Protein AF-A0A7Y5FRI8-F1 (afdb_monomer)

Secondary structure (DSSP, 8-state):
-----------SEEES-SSSSTT-EEE-PPPPTT-TT-TTSHHHHHHHHHHHTTT--EEEEEEEEEEETTEEEEEEEEEETTS-EEEEEEE-HHHHTTT-

Nearest PDB structures (foldseek):
  2lnj-assembly1_A  TM=6.004E-01  e=3.041E-01  Synechocystis sp. PCC 6803
  5kpe-assembly1_A  TM=5.954E-01  e=6.100E-01  synthetic construct
  7brs-assembly4_D  TM=6.060E-01  e=3.686E+00  Escherichia coli K-12
  3dym-assembly1_B  TM=5.423E-01  e=4.139E+00  Escherichia coli K-12
  3iaq-assembly1_C  TM=5.380E-01  e=4.926E+00  Escherichia coli K-12

Mean predicted aligned error: 9.1 Å

Foldseek 3Di:
DDPPPDPDPDDQWDAAPQQDPNRAIEGPDEPDPPDPPCVPPPVVVVVCVVCVVVVKDKDWPDWDWDQDPQWIWIKTWIAIPVRDIGIGIHTCRNHVVVVD

Radius of gyration: 15.47 Å; Cα contacts (8 Å, |Δi|>4): 149; chains: 1; bounding box: 34×44×41 Å

Structure (mmCIF, N/CA/C/O backbone):
data_AF-A0A7Y5FRI8-F1
#
_entry.id   AF-A0A7Y5FRI8-F1
#
loop_
_atom_site.group_PDB
_atom_site.id
_atom_site.type_symbol
_atom_site.label_atom_id
_atom_site.label_alt_id
_atom_site.label_comp_id
_atom_site.label_asym_id
_atom_site.label_entity_id
_atom_site.label_seq_id
_atom_site.pdbx_PDB_ins_code
_atom_site.Cartn_x
_atom_site.Cartn_y
_atom_site.Cartn_z
_atom_site.occupancy
_atom_site.B_iso_or_equiv
_atom_site.auth_seq_id
_atom_site.auth_comp_id
_atom_site.auth_asym_id
_atom_site.auth_atom_id
_atom_site.pdbx_PDB_model_num
ATOM 1 N N . MET A 1 1 ? -7.973 35.184 -26.158 1.00 38.53 1 MET A N 1
ATOM 2 C CA . MET A 1 1 ? -7.968 33.708 -26.250 1.00 38.53 1 MET A CA 1
ATOM 3 C C . MET A 1 1 ? -6.838 33.216 -25.365 1.00 38.53 1 MET A C 1
ATOM 5 O O . MET A 1 1 ? -5.700 33.521 -25.673 1.00 38.53 1 MET A O 1
ATOM 9 N N . ASN A 1 2 ? -7.143 32.579 -24.232 1.00 33.53 2 ASN A N 1
ATOM 10 C CA . ASN A 1 2 ? -6.136 31.981 -23.351 1.00 33.53 2 ASN A CA 1
ATOM 11 C C . ASN A 1 2 ? -6.462 30.495 -23.217 1.00 33.53 2 ASN A C 1
ATOM 13 O O . ASN A 1 2 ? -7.364 30.110 -22.474 1.00 33.53 2 ASN A O 1
ATOM 17 N N . GLU A 1 3 ? -5.741 29.669 -23.967 1.00 39.69 3 GLU A N 1
ATOM 18 C CA . GLU A 1 3 ? -5.756 28.220 -23.809 1.00 39.69 3 GLU A CA 1
ATOM 19 C C . GLU A 1 3 ? -4.986 27.861 -22.538 1.00 39.69 3 GLU A C 1
ATOM 21 O O . GLU A 1 3 ? -3.767 27.713 -22.522 1.00 39.69 3 GLU A O 1
ATOM 26 N N . SER A 1 4 ? -5.715 27.729 -21.432 1.00 40.97 4 SER A N 1
ATOM 27 C CA . SER A 1 4 ? -5.208 27.029 -20.255 1.00 40.97 4 SER A CA 1
ATOM 28 C C . SER A 1 4 ? -5.298 25.534 -20.542 1.00 40.97 4 SER A C 1
ATOM 30 O O . SER A 1 4 ? -6.327 24.903 -20.311 1.00 40.97 4 SER A O 1
ATOM 32 N N . SER A 1 5 ? -4.229 24.975 -21.108 1.00 42.16 5 SER A N 1
ATOM 33 C CA . SER A 1 5 ? -4.071 23.543 -21.354 1.00 42.16 5 SER A CA 1
ATOM 34 C C . SER A 1 5 ? -4.258 22.762 -20.048 1.00 42.16 5 SER A C 1
ATOM 36 O O . SER A 1 5 ? -3.373 22.719 -19.188 1.00 42.16 5 SER A O 1
ATOM 38 N N . GLY A 1 6 ? -5.437 22.160 -19.892 1.00 36.41 6 GLY A N 1
ATOM 39 C CA . GLY A 1 6 ? -5.786 21.308 -18.767 1.00 36.41 6 GLY A CA 1
ATOM 40 C C . GLY A 1 6 ? -4.902 20.067 -18.743 1.00 36.41 6 GLY A C 1
ATOM 41 O O . GLY A 1 6 ? -5.120 19.116 -19.494 1.00 36.41 6 GLY A O 1
ATOM 42 N N . ARG A 1 7 ? -3.918 20.034 -17.839 1.00 38.38 7 ARG A N 1
ATOM 43 C CA . ARG A 1 7 ? -3.315 18.767 -17.420 1.00 38.38 7 ARG A CA 1
ATOM 44 C C . ARG A 1 7 ? -4.418 17.958 -16.737 1.00 38.38 7 ARG A C 1
ATOM 46 O O . ARG A 1 7 ? -4.749 18.224 -15.585 1.00 38.38 7 ARG A O 1
ATOM 53 N N . LYS A 1 8 ? -5.004 16.992 -17.455 1.00 39.56 8 LYS A N 1
ATOM 54 C CA . LYS A 1 8 ? -5.836 15.935 -16.862 1.00 39.56 8 LYS A CA 1
ATOM 55 C C . LYS A 1 8 ? -5.071 15.392 -15.651 1.00 39.56 8 LYS A C 1
ATOM 57 O O . LYS A 1 8 ? -3.957 14.898 -15.826 1.00 39.56 8 LYS A O 1
ATOM 62 N N . LYS A 1 9 ? -5.621 15.542 -14.439 1.00 42.38 9 LYS A N 1
ATOM 63 C CA . LYS A 1 9 ? -5.107 14.879 -13.232 1.00 42.38 9 LYS A CA 1
ATOM 64 C C . LYS A 1 9 ? -4.960 13.398 -13.584 1.00 42.38 9 LYS A C 1
ATOM 66 O O . LYS A 1 9 ? -5.964 12.727 -13.781 1.00 42.38 9 LYS A O 1
ATOM 71 N N . LYS A 1 10 ? -3.728 12.913 -13.749 1.00 53.38 10 LYS A N 1
ATOM 72 C CA . LYS A 1 10 ? -3.474 11.474 -13.761 1.00 53.38 10 LYS A CA 1
ATOM 73 C C . LYS A 1 10 ? -3.839 10.973 -12.372 1.00 53.38 10 LYS A C 1
ATOM 75 O O . LYS A 1 10 ? -3.368 11.551 -11.391 1.00 53.38 10 LYS A O 1
ATOM 80 N N . ASP A 1 11 ? -4.674 9.947 -12.295 1.00 70.56 11 ASP A N 1
ATOM 81 C CA . ASP A 1 11 ? -4.943 9.290 -11.025 1.00 70.56 11 ASP A CA 1
ATOM 82 C C . ASP A 1 11 ? -3.618 8.780 -10.455 1.00 70.56 11 ASP A C 1
ATOM 84 O O . ASP A 1 11 ? -2.859 8.060 -11.112 1.00 70.56 11 ASP A O 1
ATOM 88 N N . LEU A 1 12 ? -3.311 9.239 -9.241 1.00 77.38 12 LEU A N 1
ATOM 89 C CA . LEU A 1 12 ? -2.051 8.979 -8.542 1.00 77.38 12 LEU A CA 1
ATOM 90 C C . LEU A 1 12 ? -1.818 7.478 -8.312 1.00 77.38 12 LEU A C 1
ATOM 92 O O . LEU A 1 12 ? -0.674 7.037 -8.204 1.00 77.38 12 LEU A O 1
ATOM 96 N N . TYR A 1 13 ? -2.907 6.713 -8.278 1.00 85.31 13 TYR A N 1
ATOM 97 C CA . TYR A 1 13 ? -2.943 5.269 -8.111 1.00 85.31 13 TYR A CA 1
ATOM 98 C C . TYR A 1 13 ? -3.764 4.652 -9.244 1.00 85.31 13 TYR A C 1
ATOM 100 O O . TYR A 1 13 ? -4.769 5.221 -9.668 1.00 85.31 13 TYR A O 1
ATOM 108 N N . SER A 1 14 ? -3.341 3.493 -9.733 1.00 87.62 14 SER A N 1
ATOM 109 C CA . SER A 1 14 ? -4.054 2.691 -10.735 1.00 87.62 14 SER A CA 1
ATOM 110 C C . SER A 1 14 ? -3.727 1.205 -10.545 1.00 87.62 14 SER A C 1
ATOM 112 O O . SER A 1 14 ? -3.084 0.850 -9.562 1.00 87.62 14 SER A O 1
ATOM 114 N N . GLY A 1 15 ? -4.126 0.332 -11.470 1.00 87.62 15 GLY A N 1
ATOM 115 C CA . GLY A 1 15 ? -3.837 -1.1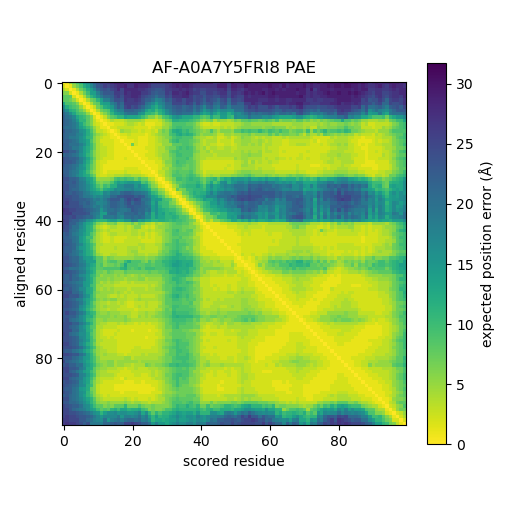03 -11.379 1.00 87.62 15 GLY A CA 1
ATOM 116 C C . GLY A 1 15 ? -4.902 -1.865 -10.591 1.00 87.62 15 GLY A C 1
ATOM 117 O O . GLY A 1 15 ? -6.090 -1.648 -10.823 1.00 87.62 15 GLY A O 1
ATOM 118 N N . GLY A 1 16 ? -4.468 -2.787 -9.727 1.00 90.12 16 GLY A N 1
ATOM 119 C CA . GLY A 1 16 ? -5.351 -3.642 -8.928 1.00 90.12 16 GLY A CA 1
ATOM 120 C C . GLY A 1 16 ? -5.601 -3.134 -7.503 1.00 90.12 16 GLY A C 1
ATOM 121 O O . GLY A 1 16 ? -5.398 -1.961 -7.194 1.00 90.12 16 GLY A O 1
ATOM 122 N N . ASP A 1 17 ? -6.066 -4.034 -6.636 1.00 90.94 17 ASP A N 1
ATOM 123 C CA . ASP A 1 17 ? -6.417 -3.763 -5.232 1.00 90.94 17 ASP A CA 1
ATOM 124 C C . ASP A 1 17 ? -5.256 -3.966 -4.243 1.00 90.94 17 ASP A C 1
ATOM 126 O O . ASP A 1 17 ? -5.382 -3.679 -3.053 1.00 90.94 17 ASP A O 1
ATOM 130 N N . GLY A 1 18 ? -4.117 -4.457 -4.730 1.00 91.94 18 GLY A N 1
ATOM 131 C CA . GLY A 1 18 ? -2.928 -4.718 -3.937 1.00 91.94 18 GLY A CA 1
ATOM 132 C C . GLY A 1 18 ? -2.969 -6.033 -3.170 1.00 91.94 18 GLY A C 1
ATOM 133 O O . GLY A 1 18 ? -2.086 -6.243 -2.352 1.00 91.94 18 GLY A O 1
ATOM 134 N N . SER A 1 19 ? -3.928 -6.927 -3.423 1.00 93.44 19 SER A N 1
ATOM 135 C CA . SER A 1 19 ? -4.021 -8.237 -2.752 1.00 93.44 19 SER A CA 1
ATOM 136 C C . SER A 1 19 ? -2.897 -9.214 -3.128 1.00 93.44 19 SER A C 1
ATOM 138 O O . SER A 1 19 ? -2.623 -10.166 -2.399 1.00 93.44 19 SER A O 1
ATOM 140 N N . SER A 1 20 ? -2.234 -8.991 -4.265 1.00 93.31 20 SER A N 1
ATOM 141 C CA . SER A 1 20 ? -1.122 -9.802 -4.767 1.00 93.31 20 SER A CA 1
ATOM 142 C C . SER A 1 20 ? -0.190 -8.977 -5.657 1.00 93.31 20 SER A C 1
ATOM 144 O O . SER A 1 20 ? -0.506 -7.851 -6.039 1.00 93.31 20 SER A O 1
ATOM 146 N N . ILE A 1 21 ? 0.950 -9.556 -6.047 1.00 91.50 21 ILE A N 1
ATOM 147 C CA . ILE A 1 21 ? 1.867 -8.945 -7.023 1.00 91.50 21 ILE A CA 1
ATOM 148 C C . ILE A 1 21 ? 1.181 -8.764 -8.387 1.00 91.50 21 ILE A C 1
ATOM 150 O O . ILE A 1 21 ? 1.401 -7.767 -9.072 1.00 91.50 21 ILE A O 1
ATOM 154 N N . GLU A 1 22 ? 0.356 -9.729 -8.793 1.00 93.00 22 GLU A N 1
ATOM 155 C CA . GLU A 1 22 ? -0.409 -9.698 -10.040 1.00 93.00 22 GLU A CA 1
ATOM 156 C C . GLU A 1 22 ? -1.480 -8.596 -10.028 1.00 93.00 22 GLU A C 1
ATOM 158 O O . GLU A 1 22 ? -1.740 -7.997 -11.070 1.00 93.00 22 GLU A O 1
ATOM 163 N N . ASN A 1 23 ? -2.027 -8.285 -8.847 1.00 92.75 23 ASN A N 1
ATOM 164 C CA . ASN A 1 23 ? -3.033 -7.245 -8.622 1.00 92.75 23 ASN A CA 1
ATOM 165 C C . ASN A 1 23 ? -2.453 -6.000 -7.932 1.00 92.75 23 ASN A C 1
ATOM 167 O O . ASN A 1 23 ? -3.179 -5.294 -7.235 1.00 92.75 23 ASN A O 1
ATOM 171 N N . ALA A 1 24 ? -1.157 -5.724 -8.086 1.00 92.38 24 ALA A N 1
ATOM 172 C CA . ALA A 1 24 ? -0.506 -4.638 -7.361 1.00 92.38 24 ALA A CA 1
ATOM 173 C C . ALA A 1 24 ? -1.117 -3.259 -7.679 1.00 92.38 24 ALA A C 1
ATOM 175 O O . ALA A 1 24 ? -1.517 -2.968 -8.814 1.00 92.38 24 ALA A O 1
ATOM 176 N N . ILE A 1 25 ? -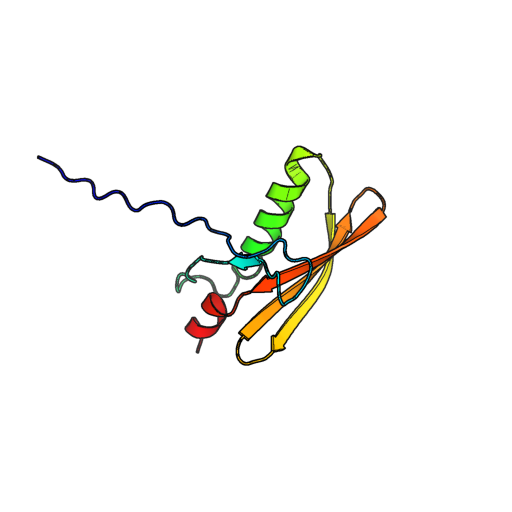1.128 -2.385 -6.672 1.00 91.62 25 ILE A N 1
ATOM 177 C CA . ILE A 1 25 ? -1.498 -0.976 -6.823 1.00 91.62 25 ILE A CA 1
ATOM 178 C C . ILE A 1 25 ? -0.332 -0.260 -7.498 1.00 91.62 25 ILE A C 1
ATOM 180 O O . ILE A 1 25 ? 0.756 -0.143 -6.940 1.00 91.62 25 ILE A O 1
ATOM 184 N N . VAL A 1 26 ? -0.543 0.233 -8.709 1.00 89.50 26 VAL A N 1
ATOM 185 C CA . VAL A 1 26 ? 0.462 0.984 -9.458 1.00 89.50 26 VAL A CA 1
ATOM 186 C C . VAL A 1 26 ? 0.448 2.424 -8.985 1.00 89.50 26 VAL A C 1
ATOM 188 O O . VAL A 1 26 ? -0.559 3.123 -9.123 1.00 89.50 26 VAL A O 1
ATOM 191 N N . ILE A 1 27 ? 1.581 2.889 -8.472 1.00 82.50 27 ILE A N 1
ATOM 192 C CA . ILE A 1 27 ? 1.754 4.295 -8.131 1.00 82.50 27 ILE A CA 1
ATOM 193 C C . ILE A 1 27 ? 2.246 5.016 -9.399 1.00 82.50 27 ILE A C 1
ATOM 195 O O . ILE A 1 27 ? 3.243 4.626 -10.009 1.00 82.50 27 ILE A O 1
ATOM 199 N N . ASN A 1 28 ? 1.529 6.060 -9.821 1.00 76.38 28 ASN A N 1
ATOM 200 C CA . ASN A 1 28 ? 1.777 6.780 -11.079 1.00 76.38 28 ASN A CA 1
ATOM 201 C C . ASN A 1 28 ? 2.546 8.098 -10.906 1.00 76.38 28 ASN A C 1
ATOM 203 O O . ASN A 1 28 ? 2.736 8.819 -11.893 1.00 76.38 28 ASN A O 1
ATOM 207 N N . ASP A 1 29 ? 2.945 8.450 -9.680 1.00 70.50 29 ASP A N 1
ATOM 208 C CA . ASP A 1 29 ? 3.697 9.685 -9.464 1.00 70.50 29 ASP A CA 1
ATOM 209 C C . ASP A 1 29 ? 5.093 9.586 -10.079 1.00 70.50 29 ASP A C 1
ATOM 211 O O . ASP A 1 29 ? 5.703 8.519 -10.158 1.00 70.50 29 ASP A O 1
ATOM 215 N N . GLN A 1 30 ? 5.608 10.723 -10.528 1.00 60.22 30 GLN A N 1
ATOM 216 C CA . GLN A 1 30 ? 6.999 10.805 -10.937 1.00 60.22 30 GLN A CA 1
ATOM 217 C C . GLN A 1 30 ? 7.798 11.324 -9.744 1.00 60.22 30 GLN A C 1
ATOM 219 O O . GLN A 1 30 ? 7.448 12.390 -9.238 1.00 60.22 30 GLN A O 1
ATOM 224 N N . PRO A 1 31 ? 8.873 10.642 -9.302 1.00 54.41 31 PRO A N 1
ATOM 225 C CA . PRO A 1 31 ? 9.746 11.208 -8.288 1.00 54.41 31 PRO A CA 1
ATOM 226 C C . PRO A 1 31 ? 10.228 12.570 -8.788 1.00 54.41 31 PRO A C 1
ATOM 228 O O . PRO A 1 31 ? 10.870 12.678 -9.836 1.00 54.41 31 PRO A O 1
ATOM 231 N N . THR A 1 32 ? 9.864 13.631 -8.073 1.00 52.41 32 THR A N 1
ATOM 232 C CA . THR A 1 32 ? 10.511 14.923 -8.261 1.00 52.41 32 THR A CA 1
ATOM 233 C C . THR A 1 32 ? 11.920 14.782 -7.688 1.00 52.41 32 THR A C 1
ATOM 235 O O . THR A 1 32 ? 12.103 14.190 -6.625 1.00 52.41 32 THR A O 1
ATO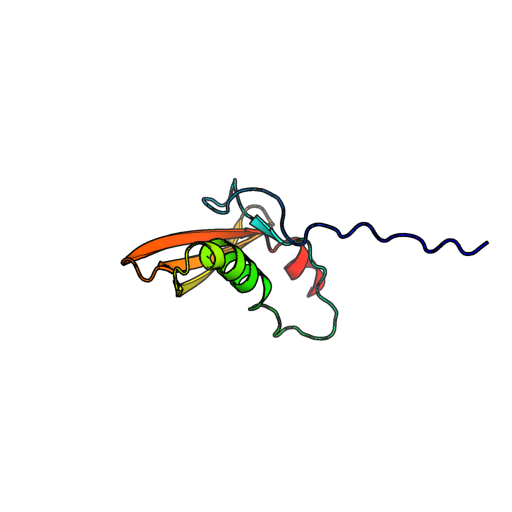M 238 N N . MET A 1 33 ? 12.932 15.296 -8.395 1.00 47.09 33 MET A N 1
ATOM 239 C CA . MET A 1 33 ? 14.363 15.159 -8.053 1.00 47.09 33 MET A CA 1
ATOM 240 C C . MET A 1 33 ? 14.753 15.682 -6.653 1.00 47.09 33 MET A C 1
ATOM 242 O O . MET A 1 33 ? 15.914 15.621 -6.270 1.00 47.09 33 MET A O 1
ATOM 246 N N . LEU A 1 34 ? 13.804 16.209 -5.880 1.00 46.88 34 LEU A N 1
ATOM 247 C CA . LEU A 1 34 ? 14.046 16.920 -4.634 1.00 46.88 34 LEU A CA 1
ATOM 248 C C . LEU A 1 34 ? 13.927 16.070 -3.368 1.00 46.88 34 LEU A C 1
ATOM 250 O O . LEU A 1 34 ? 14.252 16.585 -2.305 1.00 46.88 34 LEU A O 1
ATOM 254 N N . HIS A 1 35 ? 13.475 14.811 -3.411 1.00 43.12 35 HIS A N 1
ATOM 255 C CA . HIS A 1 35 ? 13.253 14.087 -2.152 1.00 43.12 35 HIS A CA 1
ATOM 256 C C . HIS A 1 35 ? 13.342 12.551 -2.260 1.00 43.12 35 HIS A C 1
ATOM 258 O O . HIS A 1 35 ? 12.318 11.865 -2.303 1.00 43.12 35 HIS A O 1
ATOM 264 N N . PRO A 1 36 ? 14.550 11.967 -2.164 1.00 45.34 36 PRO A N 1
ATOM 265 C CA . PRO A 1 36 ? 14.715 10.522 -1.954 1.00 45.34 36 PRO A CA 1
ATOM 266 C C . PRO A 1 36 ? 14.076 10.018 -0.639 1.00 45.34 36 PRO A C 1
ATOM 268 O O . PRO A 1 36 ? 13.849 8.825 -0.474 1.00 45.34 36 PRO A O 1
ATOM 271 N N . PHE A 1 37 ? 13.716 10.920 0.284 1.00 44.75 37 PHE A N 1
ATOM 272 C CA . PHE A 1 37 ? 13.053 10.602 1.557 1.00 44.75 37 PHE A CA 1
ATOM 273 C C . PHE A 1 37 ? 11.507 10.656 1.515 1.00 44.75 37 PHE A C 1
ATOM 275 O O . PHE A 1 37 ? 10.865 10.423 2.536 1.00 44.75 37 PHE A O 1
ATOM 282 N N . ILE A 1 38 ? 10.873 10.951 0.365 1.00 48.94 38 ILE A N 1
ATOM 283 C CA . ILE A 1 38 ? 9.394 10.923 0.207 1.00 48.94 38 ILE A CA 1
ATOM 284 C C . ILE A 1 38 ? 8.851 9.499 -0.071 1.00 48.94 38 ILE A C 1
ATOM 286 O O . ILE A 1 38 ? 7.642 9.308 -0.185 1.00 48.94 38 ILE A O 1
ATOM 290 N N . ASN A 1 39 ? 9.705 8.469 -0.023 1.00 51.34 39 ASN A N 1
ATOM 291 C CA . ASN A 1 39 ? 9.373 7.036 -0.162 1.00 51.34 39 ASN A CA 1
ATOM 292 C C . ASN A 1 39 ? 8.366 6.470 0.870 1.00 51.34 39 ASN A C 1
ATOM 294 O O . ASN A 1 39 ? 8.136 5.266 0.920 1.00 51.34 39 ASN A O 1
ATOM 298 N N . ILE A 1 40 ? 7.801 7.305 1.746 1.00 53.38 40 ILE A N 1
ATOM 299 C CA . ILE A 1 40 ? 6.871 6.907 2.815 1.00 53.38 40 ILE A CA 1
ATOM 300 C C . ILE A 1 40 ? 5.455 7.465 2.592 1.00 53.38 40 ILE A C 1
ATOM 302 O O . ILE A 1 40 ? 4.543 7.113 3.327 1.00 53.38 40 ILE A O 1
ATOM 306 N N . LYS A 1 41 ? 5.196 8.323 1.594 1.00 70.50 41 LYS A N 1
ATOM 307 C CA . LYS A 1 41 ? 3.897 9.024 1.549 1.00 70.50 41 LYS A CA 1
ATOM 308 C C . LYS A 1 41 ? 2.836 8.418 0.639 1.00 70.50 41 LYS A C 1
ATOM 310 O O . LYS A 1 41 ? 1.673 8.666 0.919 1.00 70.50 41 LYS A O 1
ATOM 315 N N . HIS A 1 42 ? 3.146 7.680 -0.421 1.00 76.88 42 HIS A N 1
ATOM 316 C CA . HIS A 1 42 ? 2.100 7.301 -1.384 1.00 76.88 42 HIS A CA 1
ATOM 317 C C . HIS A 1 42 ? 1.314 6.072 -0.936 1.00 76.88 42 HIS A C 1
ATOM 319 O 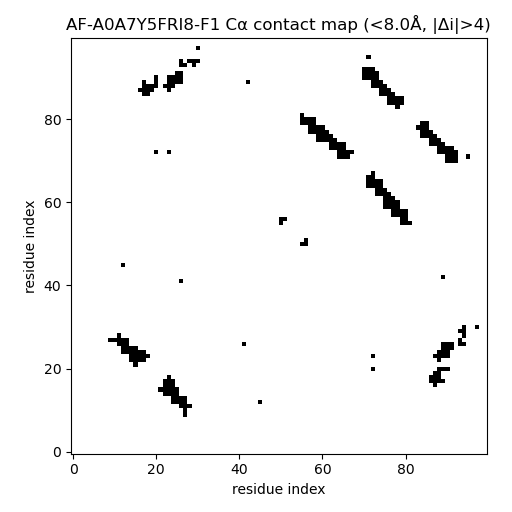O . HIS A 1 42 ? 0.089 6.112 -0.876 1.00 76.88 42 HIS A O 1
ATOM 325 N N . GLU A 1 43 ? 2.005 5.024 -0.514 1.00 81.62 43 GLU A N 1
ATOM 326 C CA . GLU A 1 43 ? 1.386 3.817 0.018 1.00 81.62 43 GLU A CA 1
ATOM 327 C C . GLU A 1 43 ? 0.575 4.137 1.282 1.00 81.62 43 GLU A C 1
ATOM 329 O O . GLU A 1 43 ? -0.593 3.771 1.392 1.00 81.62 43 GLU A O 1
ATOM 334 N N . PHE A 1 44 ? 1.149 4.924 2.200 1.00 82.00 44 PHE A N 1
ATOM 335 C CA . PHE A 1 44 ? 0.444 5.373 3.402 1.00 82.00 44 PHE A CA 1
ATOM 336 C C . PHE A 1 44 ? -0.760 6.252 3.075 1.00 82.00 44 PHE A C 1
ATOM 338 O O . PHE A 1 44 ? -1.823 6.015 3.632 1.00 82.00 44 PHE A O 1
ATOM 345 N N . LYS A 1 45 ? -0.651 7.217 2.150 1.00 84.62 45 LYS A N 1
ATOM 346 C CA . LYS A 1 45 ? -1.805 8.036 1.737 1.00 84.62 45 LYS A CA 1
ATOM 347 C C . LYS A 1 45 ? -2.903 7.197 1.092 1.00 84.62 45 LYS A C 1
ATOM 349 O O . LYS A 1 45 ? -4.075 7.519 1.268 1.00 84.62 45 LYS A O 1
ATOM 354 N N . TYR A 1 46 ? -2.543 6.162 0.329 1.00 87.00 46 TYR A N 1
ATOM 355 C CA . TYR A 1 46 ? -3.516 5.227 -0.229 1.00 87.00 46 TYR A CA 1
ATOM 356 C C . TYR A 1 46 ? -4.269 4.507 0.894 1.00 87.00 46 TYR A C 1
ATOM 358 O O . TYR A 1 46 ? -5.497 4.537 0.919 1.00 87.00 46 TYR A O 1
ATOM 366 N N . LEU A 1 47 ? -3.548 3.938 1.865 1.00 87.31 47 LEU A N 1
ATOM 367 C CA . LEU A 1 47 ? -4.152 3.239 3.002 1.00 87.31 47 LEU A CA 1
ATOM 368 C C . LEU A 1 47 ? -4.954 4.182 3.911 1.00 87.31 47 LEU A C 1
ATOM 370 O O . LEU A 1 47 ? -6.051 3.837 4.340 1.00 87.31 47 LEU A O 1
ATOM 374 N N . GLU A 1 48 ? -4.465 5.397 4.161 1.00 87.12 48 GLU A N 1
ATOM 375 C CA . GLU A 1 48 ? -5.211 6.434 4.875 1.00 87.12 48 GLU A CA 1
ATOM 376 C C . GLU A 1 48 ? -6.511 6.759 4.148 1.00 87.12 48 GLU A C 1
ATOM 378 O O . GLU A 1 48 ? -7.559 6.786 4.779 1.00 87.12 48 GLU A O 1
ATOM 383 N N . ALA A 1 49 ? -6.485 6.969 2.831 1.00 86.00 49 ALA A N 1
ATOM 384 C CA . ALA A 1 49 ? -7.699 7.227 2.065 1.00 86.00 49 ALA A CA 1
ATOM 385 C C . ALA A 1 49 ? -8.672 6.038 2.111 1.00 86.00 49 ALA A C 1
ATOM 387 O O . ALA A 1 49 ? -9.872 6.252 2.292 1.00 86.00 49 ALA A O 1
ATOM 388 N N . LEU A 1 50 ? -8.148 4.813 2.002 1.00 87.56 50 LEU A N 1
ATOM 389 C CA . LEU A 1 50 ? -8.923 3.576 2.041 1.00 87.56 50 LEU A CA 1
ATOM 390 C C . LEU A 1 50 ? -9.652 3.408 3.382 1.00 87.56 50 LEU A C 1
ATOM 392 O O . LEU A 1 50 ? -10.855 3.172 3.396 1.00 87.56 50 LEU A O 1
ATOM 396 N N . TYR A 1 51 ? -8.955 3.596 4.505 1.00 87.62 51 TYR A N 1
ATOM 397 C CA . TYR A 1 51 ? -9.510 3.348 5.842 1.00 87.62 51 TYR A CA 1
ATOM 398 C C . TYR A 1 51 ? -10.127 4.573 6.523 1.00 87.62 51 TYR A C 1
ATOM 400 O O . TYR A 1 51 ? -10.850 4.434 7.514 1.00 87.62 51 TYR A O 1
ATOM 408 N N . LYS A 1 52 ? -9.907 5.785 5.996 1.00 83.69 52 LYS A N 1
ATOM 409 C CA . LYS A 1 52 ? -10.463 7.024 6.564 1.00 83.69 52 LYS A CA 1
ATOM 410 C C . LYS A 1 52 ? -11.986 7.023 6.586 1.00 83.69 52 LYS A C 1
ATOM 412 O O . LYS A 1 52 ? -12.563 7.532 7.546 1.00 83.69 52 LYS A O 1
ATOM 417 N N . LYS A 1 53 ? -12.637 6.473 5.554 1.00 80.62 53 LYS A N 1
ATOM 418 C CA . LYS A 1 53 ? -14.106 6.414 5.480 1.00 80.62 53 LYS A CA 1
ATOM 419 C C . LYS A 1 53 ? -14.692 5.602 6.637 1.00 80.62 53 LYS A C 1
ATOM 421 O O . LYS A 1 53 ? -15.672 6.029 7.241 1.00 80.62 53 LYS A O 1
ATOM 426 N N . ASP A 1 54 ? -14.025 4.510 6.988 1.00 84.31 54 ASP A N 1
ATOM 427 C CA . ASP A 1 54 ? -14.485 3.572 8.012 1.00 84.31 54 ASP A CA 1
ATOM 428 C C . ASP A 1 54 ? -13.936 3.906 9.409 1.00 84.31 54 ASP A C 1
ATOM 430 O O . ASP A 1 54 ? -14.209 3.197 10.375 1.00 84.31 54 ASP A O 1
ATOM 434 N N . LYS A 1 55 ? -13.167 5.002 9.540 1.00 86.19 55 LYS A N 1
ATOM 435 C CA . LYS A 1 55 ? -12.471 5.420 10.774 1.00 86.19 55 LYS A CA 1
ATOM 436 C C . LYS A 1 55 ? -11.600 4.308 11.379 1.00 86.19 55 LYS A C 1
ATOM 438 O O . LYS A 1 55 ? -11.322 4.319 12.579 1.00 86.19 55 LYS A O 1
ATOM 443 N N . ILE A 1 56 ? -11.150 3.373 10.547 1.00 88.19 56 ILE A N 1
ATOM 444 C CA . ILE A 1 56 ? -10.263 2.290 10.951 1.00 88.19 56 ILE A CA 1
ATOM 445 C C . ILE A 1 56 ? -8.843 2.850 11.002 1.00 88.19 56 ILE A C 1
ATOM 447 O O . ILE A 1 56 ? -8.364 3.463 10.047 1.00 88.19 56 ILE A O 1
ATOM 451 N N . LYS A 1 57 ? -8.161 2.661 12.133 1.00 91.38 57 LYS A N 1
ATOM 452 C CA . LYS A 1 57 ? -6.731 2.973 12.236 1.00 91.38 57 LYS A CA 1
ATOM 453 C C . LYS A 1 57 ? -5.939 1.756 11.784 1.00 91.38 57 LYS A C 1
ATOM 455 O O . LYS A 1 57 ? -6.404 0.632 11.946 1.00 91.38 57 LYS A O 1
ATOM 460 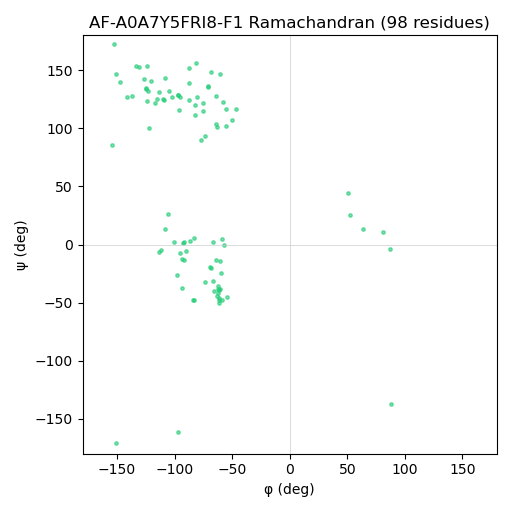N N . PHE A 1 58 ? -4.739 1.969 11.265 1.00 91.44 58 PHE A N 1
ATOM 461 C CA . PHE A 1 58 ? -3.822 0.884 10.948 1.00 91.44 58 PHE A CA 1
ATOM 462 C C . PHE A 1 58 ? -2.421 1.196 11.460 1.00 91.44 58 PHE A C 1
ATOM 464 O O . PHE A 1 58 ? -2.038 2.358 11.597 1.00 91.44 58 PHE A O 1
ATOM 471 N N . VAL A 1 59 ? -1.659 0.143 11.727 1.00 92.06 59 VAL A N 1
ATOM 472 C CA . VAL A 1 59 ? -0.237 0.198 12.061 1.00 92.06 59 VAL A CA 1
ATOM 473 C C . VAL A 1 59 ? 0.508 -0.664 11.055 1.00 92.06 59 VAL A C 1
ATOM 475 O O . VAL A 1 59 ? 0.095 -1.791 10.785 1.00 92.06 59 VAL A O 1
ATOM 478 N N . VAL A 1 60 ? 1.595 -0.144 10.488 1.00 91.31 60 VAL A N 1
ATOM 479 C CA . VAL A 1 60 ? 2.475 -0.939 9.625 1.00 91.31 60 VAL A CA 1
ATOM 480 C C . VAL A 1 60 ? 3.313 -1.860 10.500 1.00 91.31 60 VAL A C 1
ATOM 482 O O . VAL A 1 60 ? 4.029 -1.396 11.381 1.00 91.31 60 VAL A O 1
ATOM 485 N N . GLN A 1 61 ? 3.197 -3.157 10.246 1.00 95.00 61 GLN A N 1
ATOM 486 C CA . GLN A 1 61 ? 3.898 -4.214 10.972 1.00 95.00 61 GLN A CA 1
ATOM 487 C C . GLN A 1 61 ? 5.202 -4.603 10.277 1.00 95.00 61 GLN A C 1
ATOM 489 O O . GLN A 1 61 ? 6.193 -4.903 10.932 1.00 95.00 61 GLN A O 1
ATOM 494 N N . ASP A 1 62 ? 5.197 -4.609 8.945 1.00 91.50 62 ASP A N 1
ATOM 495 C CA . ASP A 1 62 ? 6.351 -4.984 8.135 1.00 91.50 62 ASP A CA 1
ATOM 496 C C . ASP A 1 62 ? 6.316 -4.247 6.797 1.00 91.50 62 ASP A C 1
ATOM 498 O O . ASP A 1 62 ? 5.244 -3.983 6.237 1.00 91.50 62 ASP A O 1
ATOM 502 N N . ARG A 1 63 ? 7.506 -3.937 6.288 1.00 90.62 63 ARG A N 1
ATOM 503 C CA . ARG A 1 63 ? 7.723 -3.308 4.989 1.00 90.62 63 ARG A CA 1
ATOM 504 C C . ARG A 1 63 ? 8.886 -4.010 4.303 1.00 90.62 63 ARG A C 1
ATOM 506 O O . ARG A 1 63 ? 9.965 -4.113 4.880 1.00 90.62 63 ARG A O 1
ATOM 513 N N . SER A 1 64 ? 8.683 -4.458 3.069 1.00 89.19 64 SER A N 1
ATOM 514 C CA . SER A 1 64 ? 9.732 -5.135 2.309 1.00 89.19 64 SER A CA 1
ATOM 515 C C . SER A 1 64 ? 9.636 -4.858 0.817 1.00 89.19 64 SER A C 1
ATOM 517 O O . SER A 1 64 ? 8.555 -4.936 0.234 1.00 89.19 64 SER A O 1
ATOM 519 N N . GLU A 1 65 ? 10.786 -4.672 0.182 1.00 88.75 65 GLU A N 1
ATOM 520 C CA . GLU A 1 65 ? 10.894 -4.550 -1.267 1.00 88.75 65 GLU A CA 1
ATOM 521 C C . GLU A 1 65 ? 11.045 -5.929 -1.928 1.00 88.75 65 GLU A C 1
ATOM 523 O O . GLU A 1 65 ? 11.782 -6.795 -1.452 1.00 88.75 65 GLU A O 1
ATOM 528 N N . ILE A 1 66 ? 10.364 -6.134 -3.055 1.00 90.94 66 ILE A N 1
ATOM 529 C CA . ILE A 1 66 ? 10.410 -7.362 -3.846 1.00 90.94 66 ILE A CA 1
ATOM 530 C C . ILE A 1 66 ? 10.815 -7.019 -5.278 1.00 90.94 66 ILE A C 1
ATOM 532 O O . ILE A 1 66 ? 10.125 -6.274 -5.973 1.00 90.94 66 ILE A O 1
ATOM 536 N N . LEU A 1 67 ? 11.895 -7.636 -5.762 1.00 89.81 67 LEU A N 1
ATOM 537 C CA . LEU A 1 67 ? 12.254 -7.634 -7.179 1.00 89.81 67 LEU A CA 1
ATOM 538 C C . LEU A 1 67 ? 11.745 -8.917 -7.843 1.00 89.81 67 LEU A C 1
ATOM 540 O O . LEU A 1 67 ? 12.206 -10.015 -7.532 1.00 89.81 67 LEU A O 1
ATOM 544 N N . ARG A 1 68 ? 10.817 -8.794 -8.797 1.00 90.06 68 ARG A N 1
ATOM 545 C CA . ARG A 1 68 ? 10.291 -9.941 -9.556 1.00 90.06 68 ARG A CA 1
ATOM 546 C C . ARG A 1 68 ? 10.080 -9.566 -11.014 1.00 90.06 68 ARG A C 1
ATOM 548 O O . ARG A 1 68 ? 9.390 -8.601 -11.318 1.00 90.06 68 ARG A O 1
ATOM 555 N N . ARG A 1 69 ? 10.654 -10.352 -11.935 1.00 89.25 69 ARG A N 1
ATOM 556 C CA . ARG A 1 69 ? 10.529 -10.149 -13.396 1.00 89.25 69 ARG A CA 1
ATOM 557 C C . ARG A 1 69 ? 10.854 -8.706 -13.835 1.00 89.25 69 ARG A C 1
ATOM 559 O O . ARG A 1 69 ? 10.127 -8.129 -14.635 1.00 89.25 69 ARG A O 1
ATOM 566 N N . LYS A 1 70 ? 11.942 -8.130 -13.303 1.00 87.25 70 LYS A N 1
ATOM 567 C CA . LYS A 1 70 ? 12.401 -6.744 -13.560 1.00 87.25 70 LYS A CA 1
ATOM 568 C C . LYS A 1 70 ? 11.446 -5.633 -13.089 1.00 87.25 70 LYS A C 1
ATOM 570 O O . LYS A 1 70 ? 11.630 -4.482 -13.468 1.00 87.25 70 LYS A O 1
ATOM 575 N N . ARG A 1 71 ? 10.448 -5.963 -12.268 1.00 87.81 71 ARG A N 1
ATOM 576 C CA . ARG A 1 71 ? 9.569 -4.997 -11.600 1.00 87.81 71 ARG A CA 1
ATOM 577 C C . ARG A 1 71 ? 9.890 -4.945 -10.114 1.00 87.81 71 ARG A C 1
ATOM 579 O O . ARG A 1 71 ? 10.225 -5.975 -9.519 1.00 87.81 71 ARG A O 1
ATOM 586 N N . PHE A 1 72 ? 9.798 -3.747 -9.554 1.00 87.94 72 PHE A N 1
ATOM 587 C CA . PHE A 1 72 ? 9.987 -3.485 -8.135 1.00 87.94 72 PHE A CA 1
ATOM 588 C C . PHE A 1 72 ? 8.629 -3.307 -7.482 1.00 87.94 72 PHE A C 1
ATOM 590 O O . PHE A 1 72 ? 7.827 -2.487 -7.927 1.00 87.94 72 PHE A O 1
ATOM 597 N N . TYR A 1 73 ? 8.400 -4.068 -6.423 1.00 90.31 73 TYR A N 1
ATOM 598 C CA . TYR A 1 73 ? 7.188 -3.987 -5.634 1.00 90.31 73 TYR A CA 1
ATOM 599 C C . TYR A 1 73 ? 7.531 -3.628 -4.200 1.00 90.31 73 TYR A C 1
ATOM 601 O O . TYR A 1 73 ? 8.489 -4.153 -3.639 1.00 90.31 73 TYR A O 1
ATOM 609 N N . GLU A 1 74 ? 6.715 -2.778 -3.603 1.00 90.00 74 GLU A N 1
ATOM 610 C CA . GLU A 1 74 ? 6.705 -2.558 -2.168 1.00 90.00 74 GLU A CA 1
ATOM 611 C C . GLU A 1 74 ? 5.598 -3.414 -1.559 1.00 90.00 74 GLU A C 1
ATOM 613 O O . GLU A 1 74 ? 4.452 -3.375 -2.009 1.00 90.00 74 GLU A O 1
ATOM 618 N N . ARG A 1 75 ? 5.933 -4.188 -0.533 1.00 92.50 75 ARG A N 1
ATOM 619 C CA . ARG A 1 75 ? 4.973 -4.970 0.238 1.00 92.50 75 ARG A CA 1
ATOM 620 C C . ARG A 1 75 ? 4.817 -4.347 1.612 1.00 92.50 75 ARG A C 1
ATOM 622 O O . ARG A 1 75 ? 5.797 -4.220 2.345 1.00 92.50 75 ARG A O 1
ATOM 629 N N . LEU A 1 76 ? 3.583 -4.024 1.975 1.00 93.31 76 LEU A N 1
ATOM 630 C CA . LEU A 1 76 ? 3.228 -3.512 3.292 1.00 93.31 76 LEU A CA 1
ATOM 631 C C . LEU A 1 76 ? 2.297 -4.477 3.999 1.00 93.31 76 LEU A C 1
ATOM 633 O O . LEU A 1 76 ? 1.193 -4.740 3.525 1.00 93.31 76 LEU A O 1
ATOM 637 N N . LYS A 1 77 ? 2.716 -4.946 5.171 1.00 94.12 77 LYS A N 1
ATOM 638 C CA . LYS A 1 77 ? 1.827 -5.640 6.098 1.00 94.12 77 LYS A CA 1
ATOM 639 C C . LYS A 1 77 ? 1.341 -4.654 7.136 1.00 94.12 77 LYS A C 1
ATOM 641 O O . LYS A 1 77 ? 2.143 -3.973 7.775 1.00 94.12 77 LYS A O 1
ATOM 646 N N . ILE A 1 78 ? 0.032 -4.601 7.319 1.00 94.38 78 ILE A N 1
ATOM 647 C CA . ILE A 1 78 ? -0.613 -3.735 8.294 1.00 94.38 78 ILE A CA 1
ATOM 648 C C . ILE A 1 78 ? -1.489 -4.545 9.237 1.00 94.38 78 ILE A C 1
ATOM 650 O O . ILE A 1 78 ? -2.020 -5.5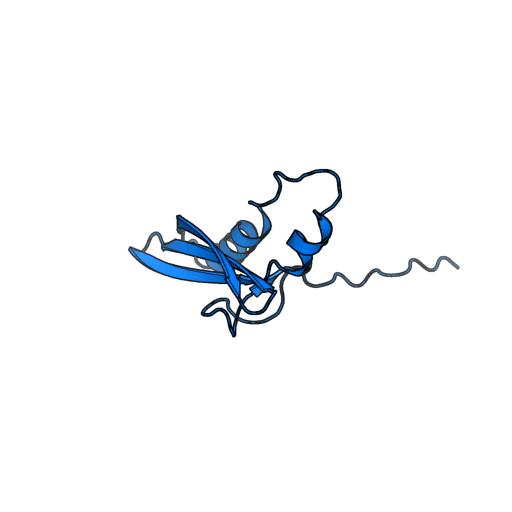94 8.873 1.00 94.38 78 ILE A O 1
ATOM 654 N N . GLU A 1 79 ? -1.671 -4.012 10.434 1.00 96.00 79 GLU A N 1
ATOM 655 C CA . GLU A 1 79 ? -2.683 -4.451 11.382 1.00 96.00 79 GLU A CA 1
ATOM 656 C C . GLU A 1 79 ? -3.678 -3.314 11.589 1.00 96.00 79 GLU A C 1
ATOM 658 O O . GLU A 1 79 ? -3.292 -2.180 11.882 1.00 96.00 79 GLU A O 1
ATOM 663 N N . LEU A 1 80 ? -4.953 -3.608 11.378 1.00 94.62 80 LEU A N 1
ATOM 664 C CA . LEU A 1 80 ? -6.058 -2.688 11.579 1.00 94.62 80 LEU A CA 1
ATOM 665 C C . LEU A 1 80 ? -6.445 -2.654 13.062 1.00 94.62 80 LEU A C 1
ATOM 667 O O . LEU A 1 80 ? -6.254 -3.616 13.800 1.00 94.62 80 LEU A O 1
ATOM 671 N N . SER A 1 81 ? -7.070 -1.567 13.510 1.00 93.62 81 SER A N 1
ATOM 672 C CA . SER A 1 81 ? -7.500 -1.404 14.907 1.00 93.62 81 SER A CA 1
ATOM 673 C C . SER A 1 81 ? -8.568 -2.400 15.364 1.00 93.62 81 SER A C 1
ATOM 675 O O . SER A 1 81 ? -8.835 -2.492 16.556 1.00 93.62 81 SER A O 1
ATOM 677 N N . ASN A 1 82 ? -9.200 -3.120 14.434 1.00 91.44 82 ASN A N 1
ATOM 678 C CA . ASN A 1 82 ? -10.110 -4.230 14.725 1.00 91.44 82 ASN A CA 1
ATOM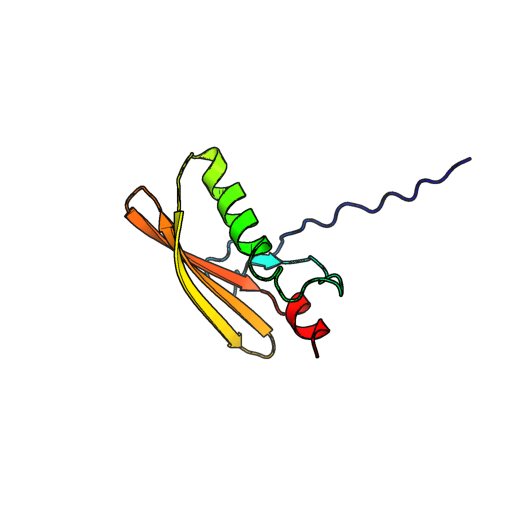 679 C C . ASN A 1 82 ? -9.375 -5.584 14.876 1.00 91.44 82 ASN A C 1
ATOM 681 O O . ASN A 1 82 ? -10.034 -6.605 15.045 1.00 91.44 82 ASN A O 1
ATOM 685 N N . GLY A 1 83 ? -8.039 -5.604 14.794 1.00 93.25 83 GLY A N 1
ATOM 686 C CA . GLY A 1 83 ? -7.193 -6.800 14.879 1.00 93.25 83 GLY A CA 1
ATOM 687 C C . GLY A 1 83 ? -6.974 -7.528 13.547 1.00 93.25 83 GLY A C 1
ATOM 688 O O . GLY A 1 83 ? -6.214 -8.494 13.495 1.00 93.25 83 GLY A O 1
ATOM 689 N N . GLU A 1 84 ? -7.611 -7.087 12.459 1.00 95.31 84 GLU A N 1
ATOM 690 C CA . GLU A 1 84 ? -7.430 -7.687 11.138 1.00 95.31 84 GLU A CA 1
ATOM 691 C C . GLU A 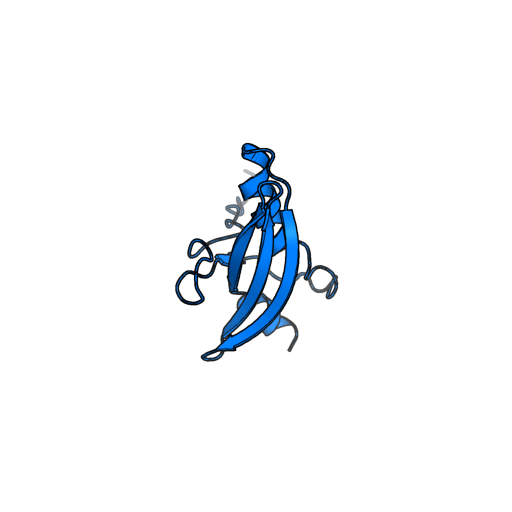1 84 ? -6.037 -7.369 10.580 1.00 95.31 84 GLU A C 1
ATOM 693 O O . GLU A 1 84 ? -5.576 -6.227 10.619 1.00 95.31 84 GLU A O 1
ATOM 698 N N . LYS A 1 85 ? -5.369 -8.376 10.010 1.00 95.75 85 LYS A N 1
ATOM 699 C CA . LYS A 1 85 ? -4.066 -8.219 9.357 1.00 95.75 85 LYS A CA 1
ATOM 700 C C . LYS A 1 85 ? -4.236 -8.260 7.850 1.00 95.75 85 LYS A C 1
ATOM 702 O O . 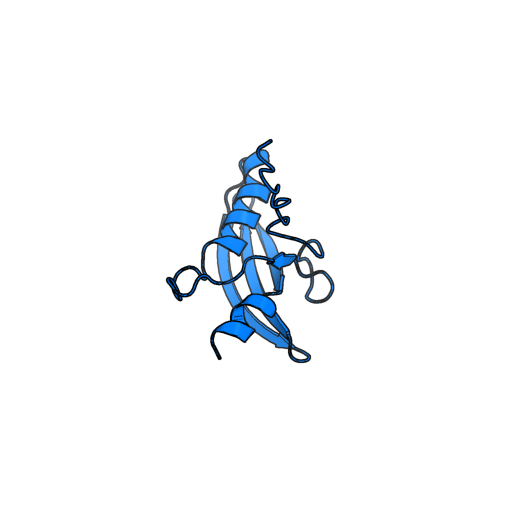LYS A 1 85 ? -4.880 -9.166 7.327 1.00 95.75 85 LYS A O 1
ATOM 707 N N . LYS A 1 86 ? -3.635 -7.297 7.156 1.00 94.81 86 LYS A N 1
ATOM 708 C CA . LYS A 1 86 ? -3.689 -7.191 5.696 1.00 94.81 86 LYS A CA 1
ATOM 709 C C . LYS A 1 86 ? -2.310 -6.990 5.106 1.00 94.81 86 LYS A C 1
ATOM 711 O O . LYS A 1 86 ? -1.420 -6.437 5.746 1.00 94.81 86 LYS A O 1
ATOM 716 N N . GLU A 1 87 ? -2.162 -7.427 3.869 1.00 95.69 87 GLU A N 1
ATOM 717 C CA . GLU A 1 87 ? -0.949 -7.274 3.082 1.00 95.69 87 GLU A CA 1
ATOM 718 C C . GLU A 1 87 ? -1.304 -6.568 1.777 1.00 95.69 87 GLU A C 1
ATOM 720 O O . GLU A 1 87 ? -2.305 -6.896 1.143 1.00 95.69 87 GLU A O 1
ATOM 725 N N . PHE A 1 88 ? -0.500 -5.572 1.420 1.00 94.06 88 PHE A N 1
ATOM 726 C CA . PHE A 1 88 ? -0.670 -4.766 0.222 1.00 94.06 88 PHE A CA 1
ATOM 727 C C . PHE A 1 88 ? 0.601 -4.795 -0.610 1.00 94.06 88 PHE A C 1
ATOM 729 O O . PHE A 1 88 ? 1.695 -4.599 -0.080 1.00 94.06 88 PHE A O 1
ATOM 736 N N . TYR A 1 89 ? 0.442 -4.982 -1.915 1.00 93.94 89 TYR A N 1
ATOM 737 C CA . TYR A 1 89 ? 1.514 -4.910 -2.897 1.00 93.94 89 TYR A CA 1
ATOM 738 C C . TYR A 1 89 ? 1.334 -3.667 -3.765 1.00 93.94 89 TYR A C 1
ATOM 740 O O . TYR A 1 89 ? 0.294 -3.476 -4.397 1.00 93.94 89 TYR A O 1
ATOM 748 N N . PHE A 1 90 ? 2.371 -2.842 -3.827 1.00 91.12 90 PHE A N 1
ATOM 749 C CA . PHE A 1 90 ? 2.429 -1.651 -4.662 1.00 91.12 90 PHE A CA 1
ATOM 750 C C . PHE A 1 90 ? 3.492 -1.840 -5.734 1.00 91.12 90 PHE A C 1
ATOM 752 O O . PHE A 1 90 ? 4.615 -2.221 -5.420 1.00 91.12 90 PHE A O 1
ATOM 759 N N . ASP A 1 91 ? 3.170 -1.570 -6.994 1.00 90.19 91 ASP A N 1
ATOM 760 C CA . ASP A 1 91 ? 4.174 -1.507 -8.051 1.00 90.19 91 ASP A CA 1
ATOM 761 C C . ASP A 1 91 ? 4.841 -0.128 -8.043 1.00 90.19 91 ASP A C 1
ATOM 763 O O . ASP A 1 91 ? 4.228 0.889 -8.382 1.00 90.19 91 ASP A O 1
ATOM 767 N N . ILE A 1 92 ? 6.120 -0.130 -7.672 1.00 85.81 92 ILE A N 1
ATOM 768 C CA . ILE A 1 92 ? 6.989 1.044 -7.575 1.00 85.81 92 ILE A CA 1
ATOM 769 C C . ILE A 1 92 ? 8.049 1.065 -8.689 1.00 85.81 92 ILE A C 1
ATOM 771 O O . ILE A 1 92 ? 9.006 1.840 -8.636 1.00 85.81 92 ILE A O 1
ATOM 775 N N . THR A 1 93 ? 7.902 0.235 -9.727 1.00 84.62 93 THR A N 1
ATOM 776 C CA . THR A 1 93 ? 8.875 0.115 -10.828 1.00 84.62 93 THR A CA 1
ATOM 777 C C . THR A 1 93 ? 9.163 1.466 -11.481 1.00 84.62 93 THR A C 1
ATOM 779 O O . THR A 1 93 ? 10.323 1.830 -11.679 1.00 84.62 93 THR A O 1
ATOM 782 N N . ASN A 1 94 ? 8.113 2.248 -11.745 1.00 75.69 94 ASN A N 1
ATOM 783 C CA . ASN A 1 94 ? 8.221 3.569 -12.372 1.00 75.69 94 ASN A CA 1
ATOM 784 C C . ASN A 1 94 ? 8.877 4.625 -11.465 1.00 75.69 94 ASN A C 1
ATOM 786 O O . ASN A 1 94 ? 9.359 5.644 -11.964 1.00 75.69 94 ASN A O 1
ATOM 790 N N . PHE A 1 95 ? 8.911 4.385 -10.152 1.00 69.12 95 PHE A N 1
ATOM 791 C CA . PHE A 1 95 ? 9.596 5.240 -9.186 1.00 69.12 95 PHE A CA 1
ATOM 792 C C . PHE A 1 95 ? 11.079 4.908 -9.094 1.00 69.12 95 PHE A C 1
ATOM 794 O O . PHE A 1 95 ? 11.915 5.808 -9.165 1.00 69.12 95 PHE A O 1
ATOM 801 N N . ARG A 1 96 ? 11.426 3.622 -8.962 1.00 63.88 96 ARG A N 1
ATOM 802 C CA . ARG A 1 96 ? 12.820 3.210 -8.751 1.00 63.88 96 ARG A CA 1
ATOM 803 C C . ARG A 1 96 ? 13.679 3.342 -10.008 1.00 63.88 96 ARG A C 1
ATOM 805 O O . ARG A 1 96 ? 14.851 3.686 -9.905 1.00 63.88 96 ARG A O 1
ATOM 812 N N . GLY A 1 97 ? 13.091 3.156 -11.192 1.00 52.12 97 GLY A N 1
ATOM 813 C CA . GLY A 1 97 ? 13.788 3.280 -12.480 1.00 52.12 97 GLY A CA 1
ATOM 814 C C . GLY A 1 97 ? 14.272 4.691 -12.847 1.00 52.12 97 GLY A C 1
ATOM 815 O O . GLY A 1 97 ? 14.795 4.864 -13.938 1.00 52.12 97 GLY A O 1
ATOM 816 N N . LYS A 1 98 ? 14.072 5.697 -11.983 1.00 49.16 98 LYS A N 1
ATOM 817 C CA . LYS A 1 98 ? 14.545 7.082 -12.175 1.00 49.16 98 LYS A CA 1
ATOM 818 C C . LYS A 1 98 ? 15.647 7.516 -11.205 1.00 49.16 98 LYS A C 1
ATOM 820 O O . LYS A 1 98 ? 16.121 8.643 -11.303 1.00 49.16 98 LYS A O 1
ATOM 825 N N . ILE A 1 99 ? 15.995 6.664 -10.241 1.00 47.59 99 ILE A N 1
ATOM 826 C CA . ILE A 1 99 ? 17.075 6.920 -9.274 1.00 47.59 99 ILE A CA 1
ATOM 827 C C . ILE A 1 99 ? 18.412 6.343 -9.784 1.00 47.59 99 ILE A C 1
ATOM 829 O O . ILE A 1 99 ? 19.465 6.709 -9.270 1.00 47.59 99 ILE A O 1
ATOM 833 N N . PHE A 1 100 ? 18.370 5.491 -10.814 1.00 40.81 100 PHE A N 1
ATOM 834 C CA . PHE A 1 100 ? 19.532 4.911 -11.490 1.00 40.81 100 PHE A CA 1
ATOM 835 C C . PHE A 1 100 ? 19.613 5.383 -12.938 1.00 40.81 100 PHE A C 1
ATOM 837 O O . PHE A 1 100 ? 18.536 5.474 -13.573 1.00 40.81 100 PHE A O 1
#

pLDDT: mean 77.3, std 19.46, range [33.53, 96.0]

Sequence (100 aa):
MNESSGRKKKDLYSGGDGSSIENAIVINDQPTMLHPFINIKHEFKYLEALYKKDKIKFVVQDRSEILRRKRFYERLKIELSNGEKKEFYFDITNFRGKIF

Solvent-accessible surface area (backbone atoms only — not comparable to full-atom values): 6066 Å² total; per-residue (Å²): 140,82,86,76,79,76,76,73,81,71,65,56,61,45,81,43,88,7,81,36,82,93,30,18,27,29,52,61,60,72,77,61,98,85,48,92,80,57,86,66,51,63,70,50,49,50,51,48,62,67,28,53,82,75,70,52,50,73,43,81,76,46,77,47,80,44,83,54,95,94,35,37,30,42,36,40,31,33,38,34,76,88,70,51,73,48,60,37,23,30,34,40,37,74,45,58,67,70,80,105